Protein AF-A0A3M2L6R4-F1 (afdb_monomer_lite)

Structure (mmCIF, N/CA/C/O backbone):
data_AF-A0A3M2L6R4-F1
#
_entry.id   AF-A0A3M2L6R4-F1
#
loop_
_atom_site.group_PDB
_atom_site.id
_atom_site.type_symbol
_atom_site.label_atom_id
_atom_site.label_alt_id
_atom_site.label_comp_id
_atom_site.label_asym_id
_atom_site.label_entity_id
_atom_site.label_seq_id
_atom_site.pdbx_PDB_ins_code
_atom_site.Cartn_x
_atom_site.Cartn_y
_atom_site.Cartn_z
_atom_site.occupancy
_atom_site.B_iso_or_equiv
_atom_site.auth_seq_id
_atom_site.auth_comp_id
_atom_site.auth_asym_id
_atom_site.auth_atom_id
_atom_site.pdbx_PDB_model_num
ATOM 1 N N . MET A 1 1 ? -1.745 -4.319 15.467 1.00 92.88 1 MET A N 1
ATOM 2 C CA . MET A 1 1 ? -1.400 -3.779 14.136 1.00 92.88 1 MET A CA 1
ATOM 3 C C . MET A 1 1 ? -0.228 -4.562 13.581 1.00 92.88 1 MET A C 1
ATOM 5 O O . MET A 1 1 ? 0.670 -4.820 14.374 1.00 92.88 1 MET A O 1
ATOM 9 N N . PRO A 1 2 ? -0.233 -4.955 12.295 1.00 95.31 2 PRO A N 1
ATOM 10 C CA . PRO A 1 2 ? 0.902 -5.639 11.689 1.00 95.31 2 PRO A CA 1
ATOM 11 C C . PRO A 1 2 ? 2.094 -4.693 11.530 1.00 95.31 2 PRO A C 1
ATOM 13 O O . PRO A 1 2 ? 1.913 -3.504 11.239 1.00 95.31 2 PRO A O 1
ATOM 16 N N . ASP A 1 3 ? 3.303 -5.217 11.693 1.00 96.69 3 ASP A N 1
ATOM 17 C CA . ASP A 1 3 ? 4.524 -4.457 11.435 1.00 96.69 3 ASP A CA 1
ATOM 18 C C . ASP A 1 3 ? 4.792 -4.288 9.923 1.00 96.69 3 ASP A C 1
ATOM 20 O O . ASP A 1 3 ? 4.063 -4.788 9.058 1.00 96.69 3 ASP A O 1
ATOM 24 N N . TRP A 1 4 ? 5.836 -3.532 9.570 1.00 97.44 4 TRP A N 1
ATOM 25 C CA . TRP A 1 4 ? 6.162 -3.2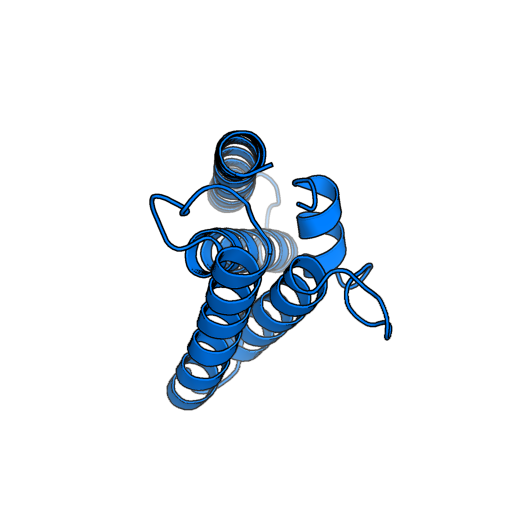93 8.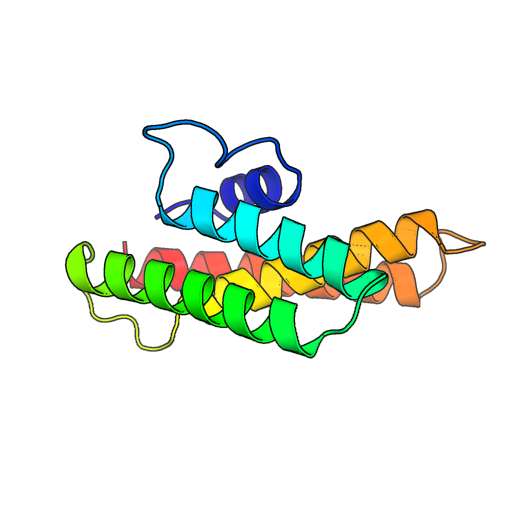162 1.00 97.44 4 TRP A CA 1
ATOM 26 C C . TRP A 1 4 ? 6.674 -4.549 7.436 1.00 97.44 4 TRP A C 1
ATOM 28 O O . TRP A 1 4 ? 6.500 -4.647 6.219 1.00 97.44 4 TRP A O 1
ATOM 38 N N . HIS A 1 5 ? 7.271 -5.518 8.139 1.00 97.81 5 HIS A N 1
ATOM 39 C CA . HIS A 1 5 ? 7.704 -6.784 7.544 1.00 97.81 5 HIS A CA 1
ATOM 40 C C . HIS A 1 5 ? 6.499 -7.649 7.174 1.00 97.81 5 HIS A C 1
ATOM 42 O O . HIS A 1 5 ? 6.492 -8.248 6.099 1.00 97.81 5 HIS A O 1
ATOM 48 N N . GLU A 1 6 ? 5.473 -7.689 8.025 1.00 98.19 6 GLU A N 1
ATOM 49 C CA . GLU A 1 6 ? 4.206 -8.369 7.757 1.00 98.19 6 GLU A CA 1
ATOM 50 C C . GLU A 1 6 ? 3.483 -7.740 6.560 1.00 98.19 6 GLU A C 1
ATOM 52 O O . GLU A 1 6 ? 2.992 -8.465 5.691 1.00 98.19 6 GLU A O 1
ATOM 57 N N . LEU A 1 7 ? 3.483 -6.404 6.440 1.00 98.25 7 LEU A N 1
ATOM 58 C CA . LEU A 1 7 ? 2.962 -5.731 5.244 1.00 98.25 7 LEU A CA 1
ATOM 59 C C . LEU A 1 7 ? 3.757 -6.088 3.983 1.00 98.25 7 LEU A C 1
ATOM 61 O O . LEU A 1 7 ? 3.157 -6.437 2.970 1.00 98.25 7 LEU A O 1
ATOM 65 N N . LEU A 1 8 ? 5.093 -6.060 4.030 1.00 98.00 8 LEU A N 1
ATOM 66 C CA . LEU A 1 8 ? 5.914 -6.479 2.888 1.00 98.00 8 LEU A CA 1
ATOM 67 C C . LEU A 1 8 ? 5.690 -7.948 2.523 1.00 98.00 8 LEU A C 1
ATOM 69 O O . LEU A 1 8 ? 5.631 -8.284 1.341 1.00 98.00 8 LEU A O 1
ATOM 73 N N . ALA A 1 9 ? 5.556 -8.831 3.515 1.00 98.00 9 ALA A N 1
ATOM 74 C CA . ALA A 1 9 ? 5.220 -10.228 3.285 1.00 98.00 9 ALA A CA 1
ATOM 75 C C . ALA A 1 9 ? 3.862 -10.351 2.583 1.00 98.00 9 ALA A C 1
ATOM 77 O O . ALA A 1 9 ? 3.757 -11.116 1.625 1.00 98.00 9 ALA A O 1
ATOM 78 N N . ALA A 1 10 ? 2.869 -9.558 2.992 1.00 98.31 10 ALA A N 1
ATOM 79 C CA . ALA A 1 10 ? 1.563 -9.518 2.350 1.00 98.31 10 ALA A CA 1
ATOM 80 C C . ALA A 1 10 ? 1.625 -8.991 0.909 1.00 98.31 10 ALA A C 1
ATOM 82 O O . ALA A 1 10 ? 1.095 -9.634 0.005 1.00 98.31 10 ALA A O 1
ATOM 83 N N . PHE A 1 11 ? 2.339 -7.891 0.646 1.00 98.44 11 PHE A N 1
ATOM 84 C CA . PHE A 1 11 ? 2.517 -7.385 -0.722 1.00 98.44 11 PHE A CA 1
ATOM 85 C C . PHE A 1 11 ? 3.169 -8.434 -1.635 1.00 98.44 11 PHE A C 1
ATOM 87 O O . PHE A 1 11 ? 2.745 -8.635 -2.772 1.00 98.44 11 PHE A O 1
ATOM 94 N N . CYS A 1 12 ? 4.138 -9.182 -1.102 1.00 96.69 12 CYS A N 1
ATOM 95 C CA . CYS A 1 12 ? 4.807 -10.283 -1.793 1.00 96.69 12 CYS A CA 1
ATOM 96 C C . CYS A 1 12 ? 3.982 -11.583 -1.881 1.00 96.69 12 CYS A C 1
ATOM 98 O O . CYS A 1 12 ? 4.486 -12.564 -2.422 1.00 96.69 12 CYS A O 1
ATOM 100 N N . GLY A 1 13 ? 2.757 -11.637 -1.346 1.00 96.06 13 GLY A N 1
ATOM 101 C CA . GLY A 1 13 ? 1.909 -12.838 -1.415 1.00 96.06 13 GLY A CA 1
ATOM 102 C C . GLY A 1 13 ? 2.291 -13.951 -0.452 1.00 96.06 13 GLY A C 1
ATOM 103 O O . GLY A 1 13 ? 1.907 -15.095 -0.655 1.00 96.06 13 GLY A O 1
ATOM 104 N N . ARG A 1 14 ? 3.065 -13.631 0.586 1.00 96.56 14 ARG A N 1
ATOM 105 C CA . ARG A 1 14 ? 3.486 -14.577 1.630 1.00 96.56 14 ARG A CA 1
ATOM 106 C C . ARG A 1 14 ? 2.596 -14.536 2.876 1.00 96.56 14 ARG A C 1
ATOM 108 O O . ARG A 1 14 ? 2.814 -15.329 3.786 1.00 96.56 14 ARG A O 1
ATOM 115 N N . LEU A 1 15 ? 1.651 -13.597 2.934 1.00 95.94 15 LEU A N 1
ATOM 116 C CA . LEU A 1 15 ? 0.705 -13.393 4.031 1.00 95.94 15 LEU A CA 1
ATOM 117 C C . LEU A 1 15 ? -0.596 -12.778 3.487 1.00 95.94 15 LEU A C 1
ATOM 119 O O . LEU A 1 15 ? -0.570 -12.110 2.452 1.00 95.94 15 LEU A O 1
ATOM 123 N N . GLY A 1 16 ? -1.710 -12.935 4.203 1.00 93.00 16 GLY A N 1
ATOM 124 C CA . GLY A 1 16 ? -2.961 -12.235 3.906 1.00 93.00 16 GLY A CA 1
ATOM 125 C C . GLY A 1 16 ? -3.909 -13.004 2.986 1.00 93.00 16 GLY A C 1
ATOM 126 O O . GLY A 1 16 ? -4.894 -12.428 2.534 1.00 93.00 16 GLY A O 1
ATOM 127 N N . ASP A 1 17 ? -3.645 -14.279 2.707 1.00 90.56 17 ASP A N 1
ATOM 128 C CA . ASP A 1 17 ? -4.474 -15.155 1.872 1.00 90.56 17 ASP A CA 1
ATOM 129 C C . ASP A 1 17 ? -5.372 -16.094 2.695 1.00 90.56 17 ASP A C 1
ATOM 131 O O . ASP A 1 17 ? -6.352 -16.632 2.171 1.00 90.56 17 ASP A O 1
ATOM 135 N N . ARG A 1 18 ? -5.093 -16.278 3.993 1.00 91.44 18 ARG A N 1
ATOM 136 C CA . ARG A 1 18 ? -5.800 -17.267 4.814 1.00 91.44 18 ARG A CA 1
ATOM 137 C C . ARG A 1 18 ? -6.988 -16.673 5.571 1.00 91.44 18 ARG A C 1
ATOM 139 O O . ARG A 1 18 ? -6.934 -15.534 6.059 1.00 91.44 18 ARG A O 1
ATOM 146 N N . PRO A 1 19 ? -8.068 -17.457 5.753 1.00 84.88 19 PRO A N 1
ATOM 147 C CA . PRO A 1 19 ? -9.084 -17.160 6.755 1.00 84.88 19 PRO A CA 1
ATOM 148 C C . PRO A 1 19 ? -8.434 -17.044 8.140 1.00 84.88 19 PRO A C 1
ATOM 150 O O . PRO A 1 19 ? -7.679 -17.921 8.546 1.00 84.88 19 PRO A O 1
ATOM 153 N N . GLY A 1 20 ? -8.713 -15.955 8.856 1.00 87.56 20 GLY A N 1
ATOM 154 C CA . GLY A 1 20 ? -8.098 -15.662 10.158 1.00 87.56 20 GLY A CA 1
ATOM 155 C C . GLY A 1 20 ? -6.871 -14.746 10.111 1.00 87.56 20 GLY A C 1
ATOM 156 O O . GLY A 1 20 ? -6.534 -14.173 11.143 1.00 87.56 20 GLY A O 1
ATOM 157 N N . ASP A 1 21 ? -6.266 -14.520 8.937 1.00 94.06 21 ASP A N 1
ATOM 158 C CA . ASP A 1 21 ? -5.213 -13.505 8.799 1.00 94.06 21 ASP A CA 1
ATOM 159 C C . ASP A 1 21 ? -5.733 -12.110 9.166 1.00 94.06 21 ASP A C 1
ATOM 161 O O . ASP A 1 21 ? -6.913 -11.785 8.959 1.00 94.06 21 ASP A O 1
ATOM 165 N N . HIS A 1 22 ? -4.824 -11.280 9.683 1.00 95.19 22 HIS A N 1
ATOM 166 C CA . HIS A 1 22 ? -5.120 -9.922 10.121 1.00 95.19 22 HIS A CA 1
ATOM 167 C C . HIS A 1 22 ? -5.778 -9.110 8.979 1.00 95.19 22 HIS A C 1
ATOM 169 O O . HIS A 1 22 ? -5.239 -9.067 7.871 1.00 95.19 22 HIS A O 1
ATOM 175 N N . PRO A 1 23 ? -6.906 -8.405 9.201 1.00 95.50 23 PRO A N 1
ATOM 176 C CA . PRO A 1 23 ? -7.624 -7.707 8.124 1.00 95.50 23 PRO A CA 1
ATOM 177 C C . PRO A 1 23 ? -6.768 -6.709 7.338 1.00 95.50 23 PRO A C 1
ATOM 179 O O . PRO A 1 23 ? -6.870 -6.629 6.117 1.00 95.50 23 PRO A O 1
ATOM 182 N N . VAL A 1 24 ? -5.856 -6.015 8.024 1.00 96.62 24 VAL A N 1
ATOM 183 C CA . VAL A 1 24 ? -4.866 -5.126 7.394 1.00 96.62 24 VAL A CA 1
ATOM 184 C C . VAL A 1 24 ? -3.907 -5.872 6.451 1.00 96.62 24 VAL A C 1
ATOM 186 O O . VAL A 1 24 ? -3.654 -5.369 5.362 1.00 96.62 24 VAL A O 1
ATOM 189 N N . THR A 1 25 ? -3.400 -7.065 6.794 1.00 97.94 25 THR A N 1
ATOM 190 C CA . THR A 1 25 ? -2.486 -7.815 5.904 1.00 97.94 25 THR A CA 1
ATOM 191 C C . THR A 1 25 ? -3.233 -8.431 4.721 1.00 97.94 25 THR A C 1
ATOM 193 O O . THR A 1 25 ? -2.726 -8.419 3.602 1.00 97.94 25 THR A O 1
ATOM 196 N N . ARG A 1 26 ? -4.486 -8.862 4.910 1.00 97.06 26 ARG A N 1
ATOM 197 C CA . ARG A 1 26 ? -5.363 -9.271 3.798 1.00 97.06 26 ARG A CA 1
ATOM 198 C C . ARG A 1 26 ? -5.664 -8.112 2.845 1.00 97.06 26 ARG A C 1
ATOM 200 O O . ARG A 1 26 ? -5.586 -8.269 1.629 1.00 97.06 26 ARG A O 1
ATOM 207 N N . GLY A 1 27 ? -5.977 -6.938 3.392 1.00 97.12 27 GLY A N 1
ATOM 208 C CA . GLY A 1 27 ? -6.165 -5.718 2.610 1.00 97.12 27 GLY A CA 1
ATOM 209 C C . GLY A 1 27 ? -4.895 -5.319 1.855 1.00 97.12 27 GLY A C 1
ATOM 210 O O . GLY A 1 27 ? -4.956 -5.059 0.659 1.00 97.12 27 GLY A O 1
ATOM 211 N N . ALA A 1 28 ? -3.739 -5.365 2.522 1.00 98.31 28 ALA A N 1
ATOM 212 C CA . ALA A 1 28 ? -2.427 -5.111 1.934 1.00 98.31 28 ALA A CA 1
ATOM 213 C C . ALA A 1 28 ? -2.136 -6.021 0.733 1.00 98.31 28 ALA A C 1
ATOM 215 O O . ALA A 1 28 ? -1.717 -5.534 -0.318 1.00 98.31 28 ALA A O 1
ATOM 216 N N . ARG A 1 29 ? -2.415 -7.326 0.857 1.00 98.00 29 ARG A N 1
ATOM 217 C CA . ARG A 1 29 ? -2.279 -8.268 -0.257 1.00 98.00 29 ARG A CA 1
ATOM 218 C C . ARG A 1 29 ? -3.176 -7.887 -1.437 1.00 98.00 29 ARG A C 1
ATOM 220 O O . ARG A 1 29 ? -2.677 -7.762 -2.551 1.00 98.00 29 ARG A O 1
ATOM 227 N N . GLY A 1 30 ? -4.465 -7.647 -1.186 1.00 97.62 30 GLY A N 1
ATOM 228 C CA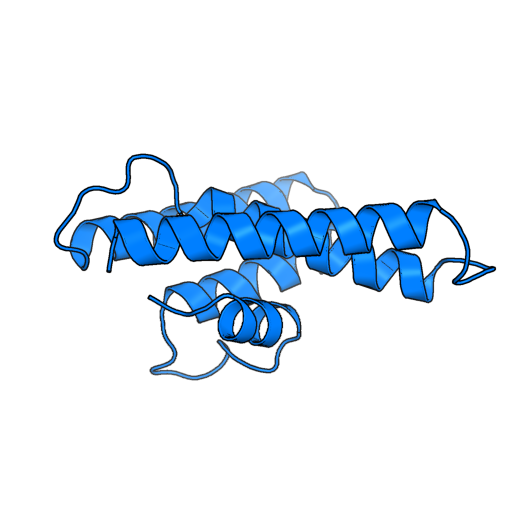 . GLY A 1 30 ? -5.415 -7.250 -2.232 1.00 97.62 30 GLY A CA 1
ATOM 229 C C . GLY A 1 30 ? -5.007 -5.961 -2.953 1.00 97.62 30 GLY A C 1
ATOM 230 O O . GLY A 1 30 ? -5.073 -5.887 -4.177 1.00 97.62 30 GLY A O 1
ATOM 231 N N . LEU A 1 31 ? -4.497 -4.970 -2.217 1.00 98.38 31 LEU A N 1
ATOM 232 C CA . LEU A 1 31 ? -3.974 -3.730 -2.796 1.00 98.38 31 LEU A CA 1
ATOM 233 C C . LEU A 1 31 ? -2.758 -3.986 -3.697 1.00 98.38 31 LEU A C 1
ATOM 235 O O . LEU A 1 31 ? -2.694 -3.440 -4.797 1.00 98.38 31 LEU A O 1
ATOM 239 N N . ALA A 1 32 ? -1.815 -4.836 -3.280 1.00 98.31 32 ALA A N 1
ATOM 240 C CA . ALA A 1 32 ? -0.672 -5.198 -4.118 1.00 98.31 32 ALA A CA 1
ATOM 241 C C . ALA A 1 32 ? -1.103 -5.924 -5.403 1.00 98.31 32 ALA A C 1
ATOM 243 O O . ALA A 1 32 ? -0.604 -5.601 -6.481 1.00 98.31 32 ALA A O 1
ATOM 244 N N . ASP A 1 33 ? -2.069 -6.842 -5.315 1.00 97.44 33 ASP A N 1
ATOM 245 C CA . ASP A 1 33 ? -2.618 -7.541 -6.482 1.00 97.44 33 ASP A CA 1
ATOM 246 C C . ASP A 1 33 ? -3.275 -6.566 -7.472 1.00 97.44 33 ASP A C 1
ATOM 248 O O . ASP A 1 33 ? -3.038 -6.646 -8.680 1.00 97.44 33 ASP A O 1
ATOM 252 N N . LEU A 1 34 ? -4.028 -5.585 -6.970 1.00 97.50 34 LEU A N 1
ATOM 253 C CA . LEU A 1 34 ? -4.626 -4.529 -7.790 1.00 97.50 34 LEU A CA 1
ATOM 254 C C . LEU A 1 34 ? -3.568 -3.644 -8.463 1.00 97.50 34 LEU A C 1
ATOM 256 O O . LEU A 1 34 ? -3.705 -3.320 -9.643 1.00 97.50 34 LEU A O 1
ATOM 260 N N . HIS A 1 35 ? -2.487 -3.282 -7.765 1.00 97.56 35 HIS A N 1
ATOM 261 C CA . HIS A 1 35 ? -1.390 -2.515 -8.372 1.00 97.56 35 HIS A CA 1
ATOM 262 C C . HIS A 1 35 ? -0.658 -3.307 -9.458 1.00 97.56 35 HIS A C 1
ATOM 264 O O . HIS A 1 35 ? -0.302 -2.727 -10.483 1.00 97.56 35 HIS A O 1
ATOM 270 N N . TRP A 1 36 ? -0.490 -4.623 -9.296 1.00 96.69 36 TRP A N 1
ATOM 271 C CA . TRP A 1 36 ? 0.047 -5.486 -10.354 1.00 96.69 36 TRP A CA 1
ATOM 272 C C . TRP A 1 36 ? -0.867 -5.544 -11.583 1.00 96.69 36 TRP A C 1
ATOM 274 O O . TRP A 1 36 ? -0.387 -5.441 -12.715 1.00 96.69 36 TRP A O 1
ATOM 284 N N . GLN A 1 37 ? -2.182 -5.662 -11.378 1.00 95.56 37 GLN A N 1
ATOM 285 C CA . GLN A 1 37 ? -3.167 -5.641 -12.468 1.00 95.56 37 GLN A CA 1
ATOM 286 C C . GLN A 1 37 ? -3.161 -4.299 -13.209 1.00 95.56 37 GLN A C 1
ATOM 288 O O . GLN A 1 37 ? -3.238 -4.268 -14.440 1.00 95.56 37 GLN A O 1
ATOM 293 N N . ARG A 1 38 ? -2.999 -3.193 -12.470 1.00 94.44 38 ARG A N 1
ATOM 294 C CA . ARG A 1 38 ? -2.996 -1.823 -13.007 1.00 94.44 38 ARG A CA 1
ATOM 295 C C . ARG A 1 38 ? -1.858 -1.555 -13.981 1.00 94.44 38 ARG A C 1
ATOM 297 O O . ARG A 1 38 ? -1.996 -0.698 -14.843 1.00 94.44 38 ARG A O 1
ATOM 304 N N . LEU A 1 39 ? -0.748 -2.286 -13.872 1.00 91.44 39 LEU A N 1
ATOM 305 C CA . LEU A 1 39 ? 0.368 -2.168 -14.814 1.00 91.44 39 LEU A CA 1
ATOM 306 C C . LEU A 1 39 ? 0.002 -2.630 -16.235 1.00 91.44 39 LEU A C 1
ATOM 308 O O . LEU A 1 39 ? 0.700 -2.265 -17.176 1.00 91.44 39 LEU A O 1
ATOM 312 N N . HIS A 1 40 ? -1.074 -3.409 -16.394 1.00 89.00 40 HIS A N 1
ATOM 313 C CA . HIS A 1 40 ? -1.417 -4.079 -17.652 1.00 89.00 40 HIS A CA 1
ATOM 314 C C . HIS A 1 40 ? -2.879 -3.876 -18.099 1.00 89.00 40 HIS A C 1
ATOM 316 O O . HIS A 1 40 ? -3.261 -4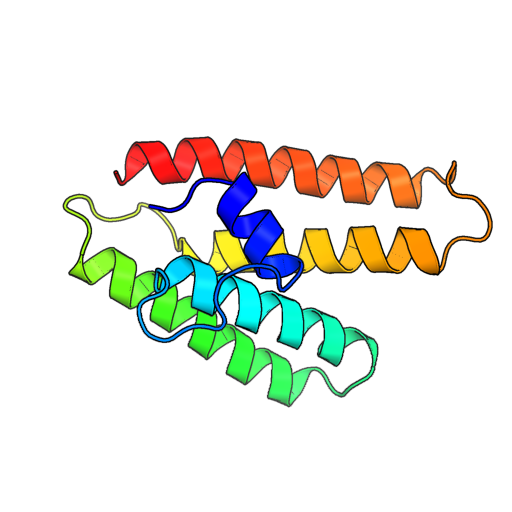.403 -19.140 1.00 89.00 40 HIS A O 1
ATOM 322 N N . SER A 1 41 ? -3.702 -3.148 -17.331 1.00 89.38 41 SER A N 1
ATOM 323 C CA . SER A 1 41 ? -5.166 -3.076 -17.516 1.00 89.38 41 SER A CA 1
ATOM 324 C C . SER A 1 41 ? -5.712 -1.647 -17.384 1.00 89.38 41 SER A C 1
ATOM 326 O O . SER A 1 41 ? -5.013 -0.756 -16.902 1.00 89.38 41 SER A O 1
ATOM 328 N N . ASP A 1 42 ? -6.978 -1.429 -17.772 1.00 85.06 42 ASP A N 1
ATOM 329 C CA . ASP A 1 42 ? -7.677 -0.145 -17.587 1.00 85.06 42 ASP A CA 1
ATOM 330 C C . ASP A 1 42 ? -7.772 0.218 -16.088 1.00 85.06 42 ASP A C 1
ATOM 332 O O . ASP A 1 42 ? -8.302 -0.565 -15.290 1.00 85.06 42 ASP A O 1
ATOM 336 N N . PRO A 1 43 ? -7.278 1.400 -15.674 1.00 87.12 43 PRO A N 1
ATOM 337 C CA . PRO A 1 43 ? -7.239 1.796 -14.272 1.00 87.12 43 PRO A CA 1
ATOM 338 C C . PRO A 1 43 ? -8.617 2.023 -13.640 1.00 87.12 43 PRO A C 1
ATOM 340 O O . PRO A 1 43 ? -8.723 1.978 -12.419 1.00 87.12 43 PRO A O 1
ATOM 343 N N . THR A 1 44 ? -9.674 2.271 -14.412 1.00 88.06 44 THR A N 1
ATOM 344 C CA . THR A 1 44 ? -10.941 2.790 -13.868 1.00 88.06 44 THR A CA 1
ATOM 345 C C . THR A 1 44 ? -11.646 1.799 -12.931 1.00 88.06 44 THR A C 1
ATOM 347 O O . THR A 1 44 ? -12.134 2.175 -11.863 1.00 88.06 44 THR A O 1
ATOM 350 N N . GLU A 1 45 ? -11.701 0.518 -13.299 1.00 88.31 45 GLU A N 1
ATOM 351 C CA . GLU A 1 45 ? -12.305 -0.524 -12.457 1.00 88.31 45 GLU A CA 1
ATOM 352 C C . GLU A 1 45 ? -11.415 -0.877 -11.260 1.00 88.31 45 GLU A C 1
ATOM 354 O O . GLU A 1 45 ? -11.898 -0.992 -10.130 1.00 88.31 45 GLU A O 1
ATOM 359 N N . ILE A 1 46 ? -10.104 -0.958 -11.494 1.00 92.31 46 ILE A N 1
ATOM 360 C CA . ILE A 1 46 ? -9.101 -1.234 -10.462 1.00 92.31 46 ILE A CA 1
ATOM 361 C C . ILE A 1 46 ? -9.120 -0.154 -9.382 1.00 92.31 46 ILE A C 1
ATOM 363 O O . ILE A 1 46 ? -9.054 -0.464 -8.193 1.00 92.31 46 ILE A O 1
ATOM 367 N N . ASP A 1 47 ? -9.261 1.112 -9.775 1.00 93.25 47 ASP A N 1
ATOM 368 C CA . ASP A 1 47 ? -9.290 2.238 -8.851 1.00 93.25 47 ASP A CA 1
ATOM 369 C C . ASP A 1 47 ? -10.491 2.158 -7.897 1.00 93.25 47 ASP A C 1
ATOM 371 O O . ASP A 1 47 ? -10.359 2.481 -6.715 1.00 93.25 47 ASP A O 1
ATOM 375 N N . ARG A 1 48 ? -11.634 1.641 -8.367 1.00 92.69 48 ARG A N 1
ATOM 376 C CA . ARG A 1 48 ? -12.811 1.403 -7.522 1.00 92.69 48 ARG A CA 1
ATOM 377 C C . ARG A 1 48 ? -12.559 0.299 -6.496 1.00 92.69 48 ARG A C 1
ATOM 379 O O . ARG A 1 48 ? -12.834 0.500 -5.316 1.00 92.69 48 ARG A O 1
ATOM 386 N N . HIS A 1 49 ? -12.020 -0.845 -6.921 1.00 94.12 49 HIS A N 1
ATOM 387 C CA . HIS A 1 49 ? -11.700 -1.948 -6.006 1.00 94.12 49 HIS A CA 1
ATOM 388 C C . HIS A 1 49 ? -10.612 -1.551 -5.001 1.00 94.12 49 HIS A C 1
ATOM 390 O O . HIS A 1 49 ? -10.679 -1.922 -3.831 1.00 94.12 49 HIS A O 1
ATOM 396 N N . ARG A 1 50 ? -9.650 -0.722 -5.421 1.00 96.75 50 ARG A N 1
ATOM 397 C CA . ARG A 1 50 ? -8.612 -0.181 -4.536 1.00 96.75 50 ARG A CA 1
ATOM 398 C C . ARG A 1 50 ? -9.219 0.651 -3.409 1.00 96.75 50 ARG A C 1
ATOM 400 O O . ARG A 1 50 ? -8.840 0.475 -2.254 1.00 96.75 50 ARG A O 1
ATOM 407 N N . LEU A 1 51 ? -10.177 1.523 -3.728 1.00 96.88 51 LEU A N 1
ATOM 408 C CA . LEU A 1 51 ? -10.870 2.336 -2.724 1.00 96.88 51 LEU A CA 1
ATOM 409 C C . LEU A 1 51 ? -11.674 1.482 -1.733 1.00 96.88 51 LEU A C 1
ATOM 411 O O . LEU A 1 51 ? -11.644 1.774 -0.542 1.00 96.88 51 LEU A O 1
ATOM 415 N N . ASP A 1 52 ? -12.324 0.405 -2.183 1.00 95.56 52 ASP A N 1
ATOM 416 C CA . ASP A 1 52 ? -13.022 -0.534 -1.287 1.00 95.56 52 ASP A CA 1
ATOM 417 C C . ASP A 1 52 ? -12.057 -1.198 -0.288 1.00 95.56 52 ASP A C 1
ATOM 419 O O . ASP A 1 52 ? -12.330 -1.240 0.912 1.00 95.56 52 ASP A O 1
ATOM 423 N N . HIS A 1 53 ? -10.876 -1.633 -0.740 1.00 95.94 53 HIS A N 1
ATOM 424 C CA . HIS A 1 53 ? -9.850 -2.166 0.161 1.00 95.94 53 HIS A CA 1
ATOM 425 C C . HIS A 1 53 ? -9.342 -1.129 1.173 1.00 95.94 53 HIS A C 1
ATOM 427 O O . HIS A 1 53 ? -9.183 -1.463 2.348 1.00 95.94 53 HIS A O 1
ATOM 433 N N . ILE A 1 54 ? -9.107 0.116 0.741 1.00 98.00 54 ILE A N 1
ATOM 434 C CA . ILE A 1 54 ? -8.693 1.215 1.629 1.00 98.00 54 ILE A CA 1
ATOM 435 C C . ILE A 1 54 ? -9.750 1.448 2.712 1.00 98.00 54 ILE A C 1
ATOM 437 O O . ILE A 1 54 ? -9.418 1.442 3.898 1.00 98.00 54 ILE A O 1
ATOM 441 N N . HIS A 1 55 ? -11.019 1.586 2.318 1.00 96.69 55 HIS A N 1
ATOM 442 C CA . HIS A 1 55 ? -12.112 1.832 3.256 1.00 96.69 55 HIS A CA 1
ATOM 443 C C . HIS A 1 55 ? -12.285 0.686 4.252 1.00 96.69 55 HIS A C 1
ATOM 445 O O . HIS A 1 55 ? -12.409 0.942 5.443 1.00 96.69 55 HIS A O 1
ATOM 451 N N . ARG A 1 56 ? -12.197 -0.576 3.814 1.00 95.81 56 ARG A N 1
ATOM 452 C CA . ARG A 1 56 ? -12.284 -1.735 4.720 1.00 95.81 56 ARG A CA 1
ATOM 453 C C . ARG A 1 56 ? -11.175 -1.761 5.769 1.00 95.81 56 ARG A C 1
ATOM 455 O O . ARG A 1 56 ? -11.419 -2.162 6.907 1.00 95.81 56 ARG A O 1
ATOM 462 N N . ILE A 1 57 ? -9.957 -1.356 5.400 1.00 96.25 57 ILE A N 1
ATOM 463 C CA . ILE A 1 57 ? -8.857 -1.221 6.363 1.00 96.25 57 ILE A CA 1
ATOM 464 C C . ILE A 1 57 ? -9.195 -0.129 7.383 1.00 96.25 57 ILE A C 1
ATOM 466 O O . ILE A 1 57 ? -9.068 -0.369 8.583 1.00 96.25 57 ILE A O 1
ATOM 470 N N . ASP A 1 58 ? -9.644 1.039 6.924 1.00 96.00 58 ASP A N 1
ATOM 471 C CA . ASP A 1 58 ? -9.967 2.169 7.801 1.00 96.00 58 ASP A CA 1
ATOM 472 C C . ASP A 1 58 ? -11.158 1.883 8.726 1.00 96.00 58 ASP A C 1
ATOM 474 O O . ASP A 1 58 ? -11.107 2.211 9.911 1.00 96.00 58 ASP A O 1
ATOM 478 N N . GLU A 1 59 ? -12.201 1.218 8.228 1.00 94.94 59 GLU A N 1
ATOM 479 C CA . GLU A 1 59 ? -13.350 0.775 9.022 1.00 94.94 59 GLU A CA 1
ATOM 480 C C . GLU A 1 59 ? -12.924 -0.207 10.113 1.00 94.94 59 GLU A C 1
ATOM 482 O O . GLU A 1 59 ? -13.302 -0.054 11.276 1.00 94.94 59 GLU A O 1
ATOM 487 N N . TRP A 1 60 ? -12.092 -1.194 9.766 1.00 94.94 60 TRP A N 1
ATOM 488 C CA . TRP A 1 60 ? -11.574 -2.135 10.752 1.00 94.94 60 TRP A CA 1
ATOM 489 C C . TRP A 1 60 ? -10.740 -1.419 11.818 1.00 94.94 60 TRP A C 1
ATOM 491 O O . TRP A 1 60 ? -10.929 -1.666 13.009 1.00 94.94 60 TRP A O 1
ATOM 501 N N . VAL A 1 61 ? -9.859 -0.503 11.408 1.00 92.75 61 VAL A N 1
ATOM 502 C CA . VAL A 1 61 ? -9.044 0.316 12.315 1.00 92.75 61 VAL A CA 1
ATOM 503 C C . VAL A 1 61 ? -9.934 1.121 13.263 1.00 92.75 61 VAL A C 1
ATOM 505 O O . VAL A 1 61 ? -9.743 1.056 14.476 1.00 92.75 61 VAL A O 1
ATOM 508 N N . GLY A 1 62 ? -10.938 1.823 12.734 1.00 92.94 62 GLY A N 1
ATOM 509 C CA . GLY A 1 62 ? -11.861 2.634 13.528 1.00 92.94 62 GLY A CA 1
ATOM 510 C C . GLY A 1 62 ? -12.709 1.816 14.504 1.00 92.94 62 GLY A C 1
ATOM 511 O O . GLY A 1 62 ? -13.030 2.300 15.586 1.00 92.94 62 GLY A O 1
ATOM 512 N N . ALA A 1 63 ? -13.040 0.573 14.152 1.00 92.62 63 ALA A N 1
ATOM 513 C CA . ALA A 1 63 ? -13.828 -0.315 15.003 1.00 92.62 63 ALA A CA 1
ATOM 514 C C . ALA A 1 63 ? -13.004 -1.049 16.077 1.00 92.62 63 ALA A C 1
ATOM 516 O O . ALA A 1 63 ? -13.562 -1.439 17.101 1.00 92.62 63 ALA A O 1
ATOM 517 N N . ASN A 1 64 ? -11.704 -1.279 15.850 1.00 91.25 64 ASN A N 1
ATOM 518 C CA . ASN A 1 64 ? -10.900 -2.184 16.685 1.00 91.25 64 ASN A CA 1
ATOM 519 C C . ASN A 1 64 ? -9.795 -1.489 17.485 1.00 91.25 64 ASN A C 1
ATOM 521 O O . ASN A 1 64 ? -9.274 -2.087 18.428 1.00 91.25 64 ASN A O 1
ATOM 525 N N . LEU A 1 65 ? -9.419 -0.257 17.138 1.00 87.94 65 LEU A N 1
ATOM 526 C CA . LEU A 1 65 ? -8.364 0.466 17.843 1.00 87.94 65 LEU A CA 1
ATOM 527 C C . LEU A 1 65 ? -8.944 1.478 18.826 1.00 87.94 65 LEU A C 1
ATOM 529 O O . LEU A 1 65 ? -9.963 2.122 18.590 1.00 87.94 65 LEU A O 1
ATOM 533 N N . ARG A 1 66 ? -8.264 1.625 19.966 1.00 75.25 66 ARG A N 1
ATOM 534 C CA . ARG A 1 66 ? -8.698 2.506 21.062 1.00 75.25 66 ARG A CA 1
ATOM 535 C C . ARG A 1 66 ? -8.542 3.986 20.729 1.00 75.25 66 ARG A C 1
ATOM 537 O O . ARG A 1 66 ? -9.186 4.824 21.356 1.00 75.25 66 ARG A O 1
ATOM 544 N N . ARG A 1 67 ? -7.656 4.309 19.785 1.00 78.25 67 ARG A N 1
ATOM 545 C CA . ARG A 1 67 ? -7.329 5.672 19.380 1.00 78.25 67 ARG A CA 1
ATOM 546 C C . ARG A 1 67 ? -7.780 5.898 17.946 1.00 78.25 67 ARG A C 1
ATOM 548 O O . ARG A 1 67 ? -7.467 5.103 17.065 1.00 78.25 67 ARG A O 1
ATOM 555 N N . ALA A 1 68 ? -8.476 7.008 17.716 1.00 77.31 68 ALA A N 1
ATOM 556 C CA . ALA A 1 68 ? -8.792 7.444 16.365 1.00 77.31 68 ALA A CA 1
ATOM 557 C C . ALA A 1 68 ? -7.489 7.688 15.592 1.00 77.31 68 ALA A C 1
ATOM 559 O O . ALA A 1 68 ? -6.618 8.430 16.057 1.00 77.31 68 ALA A O 1
ATOM 560 N N . ALA A 1 69 ? -7.360 7.066 14.421 1.00 80.25 69 ALA A N 1
ATOM 561 C CA . ALA A 1 69 ? -6.234 7.322 13.542 1.00 80.25 69 ALA A CA 1
ATOM 562 C C . ALA A 1 69 ? -6.332 8.767 13.011 1.00 80.25 69 ALA A C 1
ATOM 564 O O . ALA A 1 69 ? -7.390 9.161 12.515 1.00 80.25 69 ALA A O 1
ATOM 565 N N . PRO A 1 70 ? -5.256 9.573 13.073 1.00 76.69 70 PRO A N 1
ATOM 566 C CA . PRO A 1 70 ? -5.283 10.962 12.601 1.00 76.69 70 PRO A CA 1
ATOM 567 C C . PRO A 1 70 ? -5.399 11.067 11.071 1.00 76.69 70 PRO A C 1
ATOM 569 O O . PRO A 1 70 ? -5.595 12.151 10.525 1.00 76.69 70 PRO A O 1
ATOM 572 N N . ARG A 1 71 ? -5.233 9.942 10.372 1.00 88.12 71 ARG A N 1
ATOM 573 C CA . ARG A 1 71 ? -5.271 9.806 8.919 1.00 88.12 71 ARG A CA 1
ATOM 574 C C . ARG A 1 71 ? -5.638 8.378 8.536 1.00 88.12 71 ARG A C 1
ATOM 576 O O . ARG A 1 71 ? -5.465 7.464 9.337 1.00 88.12 71 ARG A O 1
ATOM 583 N N . SER A 1 72 ? -6.088 8.206 7.295 1.00 94.75 72 SER A N 1
ATOM 584 C CA . SER A 1 72 ? -6.379 6.892 6.716 1.00 94.75 72 SER A CA 1
ATOM 585 C C . SER A 1 72 ? -5.135 6.000 6.761 1.00 94.75 72 SER A C 1
ATOM 587 O O . SER A 1 72 ? -4.101 6.315 6.157 1.00 94.75 72 SER A O 1
ATOM 589 N N . LEU A 1 73 ? -5.235 4.888 7.489 1.00 95.62 73 LEU A N 1
ATOM 590 C CA . LEU A 1 73 ? -4.201 3.857 7.502 1.00 95.62 73 LEU A CA 1
ATOM 591 C C . LEU A 1 73 ? -4.307 2.991 6.248 1.00 95.62 73 LEU A C 1
ATOM 593 O O . LEU A 1 73 ? -3.279 2.574 5.721 1.00 95.62 73 LEU A O 1
ATOM 597 N N . GLY A 1 74 ? -5.515 2.797 5.713 1.00 97.25 74 GLY A N 1
ATOM 598 C CA . GLY A 1 74 ? -5.735 2.138 4.430 1.00 97.25 74 GLY A CA 1
ATOM 599 C C . GLY A 1 74 ? -4.982 2.830 3.294 1.00 97.25 74 GLY A C 1
ATOM 600 O O . GLY A 1 74 ? -4.285 2.166 2.531 1.00 97.25 74 GLY A O 1
ATOM 601 N N . ALA A 1 75 ? -5.020 4.163 3.224 1.00 97.88 75 ALA A N 1
ATOM 602 C CA . ALA A 1 75 ? -4.283 4.931 2.220 1.00 97.88 75 ALA A CA 1
ATOM 603 C C . ALA A 1 75 ? -2.757 4.851 2.412 1.00 97.88 75 ALA A C 1
ATOM 605 O O . ALA A 1 75 ? -2.000 4.865 1.435 1.00 97.88 75 ALA A O 1
ATOM 606 N N . ALA A 1 76 ? -2.284 4.749 3.660 1.00 97.81 76 ALA A N 1
ATOM 607 C CA . ALA A 1 76 ? -0.867 4.531 3.945 1.00 97.81 76 ALA A CA 1
ATOM 608 C C . ALA A 1 76 ? -0.406 3.146 3.455 1.00 97.81 76 ALA A C 1
ATOM 610 O O . ALA A 1 76 ? 0.618 3.051 2.775 1.00 97.81 76 ALA A O 1
ATOM 611 N N . VAL A 1 77 ? -1.195 2.101 3.728 1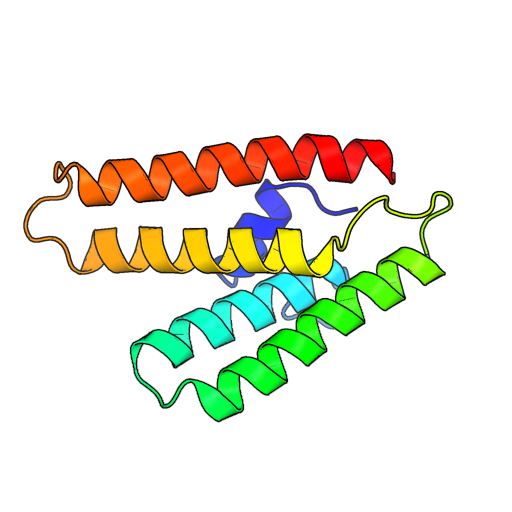.00 98.31 77 VAL A N 1
ATOM 612 C CA . VAL A 1 77 ? -0.958 0.737 3.229 1.00 98.31 77 VAL A CA 1
ATOM 613 C C . VAL A 1 77 ? -0.995 0.705 1.699 1.00 98.31 77 VAL A C 1
ATOM 615 O O . VAL A 1 77 ? -0.090 0.142 1.092 1.00 98.31 77 VAL A O 1
ATOM 618 N N . ASP A 1 78 ? -1.972 1.362 1.067 1.00 98.62 78 ASP A N 1
ATOM 619 C CA . ASP A 1 78 ? -2.086 1.459 -0.396 1.00 98.62 78 ASP A CA 1
ATOM 620 C C . ASP A 1 78 ? -0.856 2.110 -1.037 1.00 98.62 78 ASP A C 1
ATOM 622 O O . ASP A 1 78 ? -0.281 1.590 -1.994 1.00 98.62 78 ASP A O 1
ATOM 626 N N . THR A 1 79 ? -0.396 3.222 -0.463 1.00 98.38 79 THR A N 1
ATOM 627 C CA . THR A 1 79 ? 0.799 3.923 -0.946 1.00 98.38 79 THR A CA 1
ATOM 628 C C . THR A 1 79 ? 2.042 3.035 -0.850 1.00 98.38 79 THR A C 1
ATOM 630 O O . THR A 1 79 ? 2.890 3.051 -1.748 1.00 98.38 79 THR A O 1
ATOM 633 N N . MET A 1 80 ? 2.159 2.251 0.224 1.00 98.62 80 MET A N 1
ATOM 634 C CA . MET A 1 80 ? 3.270 1.323 0.421 1.00 98.62 80 MET A CA 1
ATOM 635 C C . MET A 1 80 ? 3.185 0.120 -0.531 1.00 98.62 80 MET A C 1
ATOM 637 O O . MET A 1 80 ? 4.203 -0.245 -1.120 1.00 98.62 80 MET A O 1
ATOM 641 N N . ALA A 1 81 ? 1.986 -0.422 -0.768 1.00 98.62 81 ALA A N 1
ATOM 642 C CA . ALA A 1 81 ? 1.738 -1.476 -1.752 1.00 98.62 81 ALA A CA 1
ATOM 643 C C . ALA A 1 81 ? 2.135 -1.021 -3.166 1.00 98.62 81 ALA A C 1
ATOM 645 O O . ALA A 1 81 ? 2.903 -1.699 -3.847 1.00 98.62 81 ALA A O 1
ATOM 646 N N . ALA A 1 82 ? 1.695 0.173 -3.578 1.00 98.38 82 ALA A N 1
ATOM 647 C CA . ALA A 1 82 ? 2.042 0.761 -4.871 1.00 98.38 82 ALA A CA 1
ATOM 648 C C . ALA A 1 82 ? 3.561 0.917 -5.044 1.00 98.38 82 ALA A C 1
ATOM 650 O O . ALA A 1 82 ? 4.114 0.609 -6.102 1.00 98.38 82 ALA A O 1
ATOM 651 N N . ALA A 1 83 ? 4.250 1.392 -4.000 1.00 98.56 83 ALA A N 1
ATOM 652 C CA . ALA A 1 83 ? 5.700 1.553 -4.014 1.00 98.56 83 ALA A CA 1
ATOM 653 C C . ALA A 1 83 ? 6.429 0.205 -4.106 1.00 98.56 83 ALA A C 1
ATOM 655 O O . ALA A 1 83 ? 7.400 0.101 -4.855 1.00 98.56 83 ALA A O 1
ATOM 656 N N . GLN A 1 84 ? 5.947 -0.821 -3.398 1.00 98.50 84 GLN A N 1
ATOM 657 C CA . GLN A 1 84 ? 6.514 -2.167 -3.447 1.00 98.50 84 GLN A CA 1
ATOM 658 C C . GLN A 1 84 ? 6.378 -2.773 -4.846 1.00 98.50 84 GLN A C 1
ATOM 660 O O . GLN A 1 84 ? 7.385 -3.182 -5.426 1.00 98.50 84 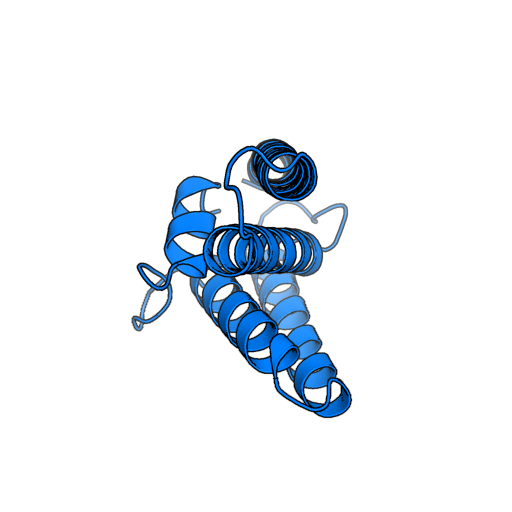GLN A O 1
ATOM 665 N N . VAL A 1 85 ? 5.175 -2.744 -5.424 1.00 98.19 85 VAL A N 1
ATOM 666 C CA . VAL A 1 85 ? 4.923 -3.249 -6.781 1.00 98.19 85 VAL A CA 1
ATOM 667 C C . VAL A 1 85 ? 5.776 -2.504 -7.800 1.00 98.19 85 VAL A C 1
ATOM 669 O O . VAL A 1 85 ? 6.409 -3.124 -8.652 1.00 98.19 85 VAL A O 1
ATOM 672 N N . ARG A 1 86 ? 5.873 -1.174 -7.685 1.00 96.81 86 ARG A N 1
ATOM 673 C CA . ARG A 1 86 ? 6.707 -0.361 -8.575 1.00 96.81 86 ARG A CA 1
ATOM 674 C C . ARG A 1 86 ? 8.192 -0.709 -8.465 1.00 96.81 86 ARG A C 1
ATOM 676 O O . ARG A 1 86 ? 8.852 -0.797 -9.498 1.00 96.81 86 ARG A O 1
ATOM 683 N N . ALA A 1 87 ? 8.715 -0.882 -7.251 1.00 97.12 87 ALA A N 1
ATOM 684 C CA . ALA A 1 87 ? 10.116 -1.233 -7.025 1.00 97.12 87 ALA A CA 1
ATOM 685 C C . ALA A 1 87 ? 10.447 -2.610 -7.615 1.00 97.12 87 ALA A C 1
ATOM 687 O O . ALA A 1 87 ? 11.442 -2.755 -8.325 1.00 97.12 87 ALA A O 1
ATOM 688 N N . VAL A 1 88 ? 9.571 -3.596 -7.396 1.00 96.75 88 VAL A N 1
ATOM 689 C CA . VAL A 1 88 ? 9.730 -4.939 -7.963 1.00 96.75 88 VAL A CA 1
ATOM 690 C C . VAL A 1 88 ? 9.602 -4.922 -9.481 1.00 96.75 88 VAL A C 1
ATOM 692 O O . VAL A 1 88 ? 10.424 -5.533 -10.155 1.00 96.75 88 VAL A O 1
ATOM 695 N N . TRP A 1 89 ? 8.619 -4.218 -10.040 1.00 95.44 89 TRP A N 1
ATOM 696 C CA . TRP A 1 89 ? 8.475 -4.105 -11.490 1.00 95.44 89 TRP A CA 1
ATOM 697 C C . TRP A 1 89 ? 9.722 -3.484 -12.127 1.00 95.44 89 TRP A C 1
ATOM 699 O O . TRP A 1 89 ? 10.251 -4.050 -13.076 1.00 95.44 89 TRP A O 1
ATOM 709 N N . MET A 1 90 ? 10.250 -2.389 -11.562 1.00 94.31 90 MET A N 1
ATOM 710 C CA . MET A 1 90 ? 11.456 -1.747 -12.100 1.00 94.31 90 MET A CA 1
ATOM 711 C C . MET A 1 90 ? 12.693 -2.633 -12.009 1.00 94.31 90 MET A C 1
ATOM 713 O O . MET A 1 90 ? 13.488 -2.626 -12.938 1.00 94.31 90 MET A O 1
ATOM 717 N N . LEU A 1 91 ? 12.839 -3.419 -10.939 1.00 93.88 91 LEU A N 1
ATOM 718 C CA . LEU A 1 91 ? 13.940 -4.376 -10.826 1.00 93.88 91 LEU A CA 1
ATOM 719 C C . LEU A 1 91 ? 13.925 -5.407 -11.966 1.00 93.88 91 LEU A C 1
ATOM 721 O O . LEU A 1 91 ? 14.982 -5.791 -12.448 1.00 93.88 91 LEU A O 1
ATOM 725 N N . HIS A 1 92 ? 12.739 -5.844 -12.397 1.00 92.88 92 HIS A N 1
ATOM 726 C CA . HIS A 1 92 ? 12.597 -6.822 -13.479 1.00 92.88 92 HIS A CA 1
ATOM 727 C C . HIS A 1 92 ? 12.622 -6.197 -14.878 1.00 92.88 92 HIS A C 1
ATOM 729 O O . HIS A 1 92 ? 12.925 -6.893 -15.843 1.00 92.88 92 HIS A O 1
ATOM 735 N N . SER A 1 93 ? 12.261 -4.918 -15.008 1.00 90.62 93 SER A N 1
ATOM 736 C CA . SER A 1 93 ? 12.170 -4.235 -16.301 1.00 90.62 93 SER A CA 1
ATOM 737 C C . SER A 1 93 ? 13.410 -3.416 -16.664 1.00 90.62 93 SER A C 1
ATOM 739 O O . SER A 1 93 ? 13.487 -2.924 -17.786 1.00 90.62 93 SER A O 1
ATOM 741 N N . ALA A 1 94 ? 14.319 -3.167 -15.720 1.00 89.06 94 ALA A N 1
ATOM 742 C CA . ALA A 1 94 ? 15.527 -2.389 -15.968 1.00 89.06 94 ALA A CA 1
ATOM 743 C C . ALA A 1 94 ? 16.588 -3.229 -16.691 1.00 89.06 94 ALA A C 1
ATOM 745 O O . ALA A 1 94 ? 16.803 -4.392 -16.358 1.00 89.06 94 ALA A O 1
ATOM 746 N N . GLU A 1 95 ? 17.276 -2.616 -17.656 1.00 86.12 95 GLU A N 1
ATOM 747 C CA . GLU A 1 95 ? 18.436 -3.226 -18.322 1.00 86.12 95 GLU A CA 1
ATOM 748 C C . GLU A 1 95 ? 19.644 -3.318 -17.376 1.00 86.12 95 GLU A C 1
ATOM 750 O O . GLU A 1 95 ? 20.423 -4.264 -17.458 1.00 86.12 95 GLU A O 1
ATOM 755 N N . ASP A 1 96 ? 19.762 -2.360 -16.450 1.00 87.12 96 ASP A N 1
ATOM 756 C CA . ASP A 1 96 ? 20.783 -2.317 -15.406 1.00 87.12 96 ASP A CA 1
ATOM 757 C C . ASP A 1 96 ? 20.136 -2.107 -14.029 1.00 87.12 96 ASP A C 1
ATOM 759 O O . ASP A 1 96 ? 19.391 -1.154 -13.798 1.00 87.12 96 ASP A O 1
ATOM 763 N N . VAL A 1 97 ? 20.446 -2.995 -13.084 1.00 81.81 97 VAL A N 1
ATOM 764 C CA . VAL A 1 97 ? 19.970 -2.921 -11.694 1.00 81.81 97 VAL A CA 1
ATOM 765 C C . VAL A 1 97 ? 20.576 -1.722 -10.954 1.00 81.81 97 VAL A C 1
ATOM 767 O O . VAL A 1 97 ? 19.988 -1.246 -9.982 1.00 81.81 97 VAL A O 1
ATOM 770 N N . ALA A 1 98 ? 21.721 -1.210 -11.416 1.00 84.88 98 ALA A N 1
ATOM 771 C CA . ALA A 1 98 ? 22.348 -0.002 -10.890 1.00 84.88 98 ALA A CA 1
ATOM 772 C C . ALA A 1 98 ? 21.678 1.300 -11.372 1.00 84.88 98 ALA A C 1
ATOM 774 O O . ALA A 1 98 ? 22.116 2.381 -10.977 1.00 84.88 98 ALA A O 1
ATOM 775 N N . ASP A 1 99 ? 20.616 1.229 -12.187 1.00 90.62 99 ASP A N 1
ATOM 776 C CA . ASP A 1 99 ? 19.846 2.408 -12.589 1.00 90.62 99 ASP A CA 1
ATOM 777 C C . ASP A 1 99 ? 19.293 3.142 -11.350 1.00 90.62 99 ASP A C 1
ATOM 779 O O . ASP A 1 99 ? 18.598 2.579 -10.496 1.00 90.62 99 ASP A O 1
ATOM 783 N N . GLU A 1 100 ? 19.562 4.446 -11.285 1.00 93.38 100 GLU A N 1
ATOM 784 C CA . GLU A 1 100 ? 19.093 5.365 -10.245 1.00 93.38 100 GLU A CA 1
ATOM 785 C C . GLU A 1 100 ? 17.571 5.287 -10.027 1.00 93.38 100 GLU A C 1
ATOM 787 O O . GLU A 1 100 ? 17.071 5.489 -8.918 1.00 93.38 100 GLU A O 1
ATOM 792 N N . ARG A 1 101 ? 16.796 4.944 -11.064 1.00 93.12 101 ARG A N 1
ATOM 793 C CA . ARG A 1 101 ? 15.342 4.750 -10.959 1.00 93.12 101 ARG A CA 1
ATOM 794 C C . ARG A 1 101 ? 14.996 3.557 -10.074 1.00 93.12 101 ARG A C 1
ATOM 796 O O . ARG A 1 101 ? 14.078 3.666 -9.257 1.00 93.12 101 ARG A O 1
ATOM 803 N N . VAL A 1 102 ? 15.721 2.444 -10.212 1.00 94.38 102 VAL A N 1
ATOM 804 C CA . VAL A 1 102 ? 15.554 1.251 -9.368 1.00 94.38 102 VAL A CA 1
ATOM 805 C C . VAL A 1 102 ? 15.867 1.631 -7.923 1.00 94.38 102 VAL A C 1
ATOM 807 O O . VAL A 1 102 ? 15.027 1.417 -7.043 1.00 94.38 102 VAL A O 1
ATOM 810 N N . HIS A 1 103 ? 17.002 2.301 -7.691 1.00 94.44 103 HIS A N 1
ATOM 811 C CA . HIS A 1 103 ? 17.388 2.795 -6.367 1.00 94.44 103 HIS A CA 1
ATOM 812 C C . HIS A 1 103 ? 16.316 3.708 -5.751 1.00 94.44 103 HIS A C 1
ATOM 814 O O . HIS A 1 103 ? 15.869 3.484 -4.624 1.00 94.44 103 HIS A O 1
ATOM 820 N N . THR A 1 104 ? 15.822 4.679 -6.520 1.00 96.50 104 THR A N 1
ATOM 821 C CA . THR A 1 104 ? 14.812 5.649 -6.081 1.00 96.50 104 THR A CA 1
ATOM 822 C C . THR A 1 104 ? 13.514 4.977 -5.619 1.00 96.50 104 THR A C 1
ATOM 824 O O . THR A 1 104 ? 12.930 5.399 -4.616 1.00 96.50 104 THR A O 1
ATOM 827 N N . ALA A 1 105 ? 13.032 3.923 -6.291 1.00 97.12 105 ALA A N 1
ATOM 828 C CA . ALA A 1 105 ? 11.819 3.243 -5.824 1.00 97.12 105 ALA A CA 1
ATOM 829 C C . ALA A 1 105 ? 12.032 2.392 -4.579 1.00 97.12 105 ALA A C 1
ATOM 831 O O . ALA A 1 105 ? 11.168 2.407 -3.700 1.00 97.12 105 ALA A O 1
ATOM 832 N N . TRP A 1 106 ? 13.162 1.696 -4.467 1.00 97.75 106 TRP A N 1
ATOM 833 C CA . TRP A 1 106 ? 13.489 0.969 -3.240 1.00 97.75 106 TRP A CA 1
ATOM 834 C C . TRP A 1 106 ? 13.662 1.923 -2.056 1.00 97.75 106 TRP A C 1
ATOM 836 O O . TRP A 1 106 ? 13.119 1.675 -0.979 1.00 97.75 106 TRP A O 1
ATOM 846 N N . PHE A 1 107 ? 14.311 3.069 -2.272 1.00 97.75 107 PHE A N 1
ATOM 847 C CA . PHE A 1 107 ? 14.427 4.117 -1.263 1.00 97.75 107 PHE A CA 1
ATOM 848 C C . PHE A 1 107 ? 13.057 4.674 -0.850 1.00 97.75 107 PHE A C 1
ATOM 850 O O . PHE A 1 107 ? 12.777 4.841 0.340 1.00 97.75 107 PHE A O 1
ATOM 857 N N . ARG A 1 108 ? 12.155 4.908 -1.813 1.00 98.12 108 ARG A N 1
ATOM 858 C CA . ARG A 1 108 ? 10.776 5.326 -1.520 1.00 98.12 108 ARG A CA 1
ATOM 859 C C . ARG A 1 108 ? 10.036 4.293 -0.668 1.00 98.12 108 ARG A C 1
ATOM 861 O O . ARG A 1 108 ? 9.367 4.686 0.286 1.00 98.12 108 ARG A O 1
ATOM 868 N N . LEU A 1 109 ? 10.155 3.003 -0.985 1.00 98.44 109 LEU A N 1
ATOM 869 C CA . LEU A 1 109 ? 9.542 1.933 -0.198 1.00 98.44 109 LEU A CA 1
ATOM 870 C C . LEU A 1 109 ? 10.080 1.910 1.240 1.00 98.44 109 LEU A C 1
ATOM 872 O O . LEU A 1 109 ? 9.290 1.849 2.179 1.00 98.44 109 LEU A O 1
ATOM 876 N N . ALA A 1 110 ? 11.398 2.032 1.422 1.00 98.25 110 ALA A N 1
ATOM 877 C CA . ALA A 1 110 ? 12.019 2.064 2.745 1.00 98.25 110 ALA A CA 1
ATOM 878 C C . ALA A 1 110 ? 11.516 3.243 3.597 1.00 98.25 110 ALA A C 1
ATOM 880 O O . ALA A 1 110 ? 11.178 3.071 4.769 1.00 98.25 110 ALA A O 1
ATOM 881 N N . ARG A 1 111 ? 11.377 4.435 3.000 1.00 98.50 111 ARG A N 1
ATOM 882 C CA . ARG A 1 111 ? 10.794 5.603 3.686 1.00 98.50 111 ARG A CA 1
ATOM 883 C C . ARG A 1 111 ? 9.350 5.366 4.124 1.00 98.50 111 ARG A C 1
ATOM 885 O O . ARG A 1 111 ? 8.972 5.777 5.217 1.00 98.50 111 ARG A O 1
ATOM 892 N N . LEU A 1 112 ? 8.548 4.712 3.285 1.00 98.50 112 LEU A N 1
ATOM 893 C CA . LEU A 1 112 ? 7.158 4.386 3.611 1.00 98.50 112 LEU A CA 1
ATOM 894 C C . LEU A 1 112 ? 7.060 3.330 4.720 1.00 98.50 112 LEU A C 1
ATOM 896 O O . LEU A 1 112 ? 6.186 3.449 5.571 1.00 98.50 112 LEU A O 1
ATOM 900 N N . ALA A 1 113 ? 7.975 2.359 4.763 1.00 98.19 113 ALA A N 1
ATOM 901 C CA . ALA A 1 113 ? 8.057 1.381 5.849 1.00 98.19 113 ALA A CA 1
ATOM 902 C C . ALA A 1 113 ? 8.381 2.038 7.204 1.00 98.19 113 ALA A C 1
ATOM 904 O O . ALA A 1 113 ? 7.749 1.722 8.214 1.00 98.19 113 ALA A O 1
ATOM 905 N N . GLY A 1 114 ? 9.315 2.998 7.221 1.00 97.50 114 GLY A N 1
ATOM 906 C CA . GLY A 1 114 ? 9.593 3.807 8.413 1.00 97.50 114 GLY A CA 1
ATOM 907 C C . GLY A 1 114 ? 8.351 4.569 8.878 1.00 97.50 114 GLY A C 1
ATOM 908 O O . GLY A 1 114 ? 7.917 4.424 10.014 1.00 97.50 114 GLY A O 1
ATOM 909 N N . HIS A 1 115 ? 7.691 5.269 7.953 1.00 96.06 115 HIS A N 1
ATOM 910 C CA . HIS A 1 115 ? 6.458 6.012 8.238 1.00 96.06 115 HIS A CA 1
ATOM 911 C C . HIS A 1 115 ? 5.296 5.138 8.731 1.00 96.06 115 HIS A C 1
ATOM 913 O O . HIS A 1 115 ? 4.489 5.577 9.548 1.00 96.06 115 HIS A O 1
ATOM 919 N N . TRP A 1 116 ? 5.178 3.905 8.227 1.00 96.56 116 TRP A N 1
ATOM 920 C CA . TRP A 1 116 ? 4.203 2.934 8.727 1.00 96.56 116 TRP A CA 1
ATOM 921 C C . TRP A 1 116 ? 4.508 2.507 10.160 1.00 96.56 116 TRP A C 1
ATOM 923 O O . TRP A 1 116 ? 3.588 2.348 10.955 1.00 96.56 116 TRP A O 1
ATOM 933 N N . THR A 1 117 ? 5.786 2.335 10.494 1.00 96.00 117 THR A N 1
ATOM 934 C CA . THR A 1 117 ? 6.202 1.951 11.847 1.00 96.00 117 THR A CA 1
ATOM 935 C C . THR A 1 117 ? 5.740 2.994 12.862 1.00 96.00 117 THR A C 1
ATOM 937 O O . THR A 1 117 ? 5.117 2.634 13.859 1.00 96.00 117 THR A O 1
ATOM 940 N N . ASP A 1 118 ? 5.942 4.278 12.558 1.00 94.44 118 ASP A N 1
ATOM 941 C CA . ASP A 1 118 ? 5.484 5.379 13.410 1.00 94.44 118 ASP A CA 1
ATOM 942 C C . ASP A 1 118 ? 3.952 5.380 13.552 1.00 94.44 118 ASP A C 1
ATOM 944 O O . ASP A 1 118 ? 3.423 5.414 14.662 1.00 94.44 118 ASP A O 1
ATOM 948 N N . LEU A 1 119 ? 3.223 5.228 12.438 1.00 92.69 119 LEU A N 1
ATOM 949 C CA . LEU A 1 119 ? 1.759 5.118 12.449 1.00 92.69 119 LEU A CA 1
ATOM 950 C C . LEU A 1 119 ? 1.237 3.971 13.297 1.00 92.69 119 LEU A C 1
ATOM 952 O O . LEU A 1 119 ? 0.276 4.144 14.041 1.00 92.69 119 LEU A O 1
ATOM 956 N N . ALA A 1 120 ? 1.817 2.786 13.124 1.00 91.56 120 ALA A N 1
ATOM 957 C CA . ALA A 1 120 ? 1.371 1.585 13.803 1.00 91.56 120 ALA A CA 1
ATOM 958 C C . ALA A 1 120 ? 1.542 1.729 15.319 1.00 91.56 120 ALA A C 1
ATOM 960 O O . ALA A 1 120 ? 0.675 1.275 16.061 1.00 91.56 120 ALA A O 1
ATOM 961 N N . LEU A 1 121 ? 2.607 2.403 15.767 1.00 91.12 121 LEU A N 1
ATOM 962 C CA . LEU A 1 121 ? 2.847 2.713 17.177 1.00 91.12 121 LEU A CA 1
ATOM 963 C C . LEU A 1 121 ? 1.870 3.756 17.736 1.00 91.12 121 LEU A C 1
ATOM 965 O O . LEU A 1 121 ? 1.491 3.661 18.898 1.00 91.12 121 LEU A O 1
ATOM 969 N N . GLU A 1 122 ? 1.436 4.733 16.936 1.00 89.25 122 GLU A N 1
ATOM 970 C CA . GLU A 1 122 ? 0.466 5.749 17.376 1.00 89.25 122 GLU A CA 1
ATOM 971 C C . GLU A 1 122 ? -0.920 5.167 17.702 1.00 89.25 122 GLU A C 1
ATOM 973 O O . GLU A 1 122 ? -1.656 5.745 18.511 1.00 89.25 122 GLU A O 1
ATOM 978 N N . VAL A 1 123 ? -1.289 4.052 17.059 1.00 85.62 123 VAL A N 1
ATOM 979 C CA . VAL A 1 123 ? -2.637 3.462 17.134 1.00 85.62 123 VAL A CA 1
ATOM 980 C C . VAL A 1 123 ? -2.705 2.097 17.835 1.00 85.62 123 VAL A C 1
ATOM 982 O O . VAL A 1 123 ? -3.811 1.580 18.013 1.00 85.62 123 VAL A O 1
ATOM 985 N N . ALA A 1 124 ? -1.559 1.501 18.183 1.00 76.56 124 ALA A N 1
ATOM 986 C CA . ALA A 1 124 ? -1.466 0.245 18.940 1.00 76.56 124 ALA A CA 1
ATOM 987 C C . ALA A 1 124 ? -1.921 0.418 20.399 1.00 76.56 124 ALA A C 1
ATOM 989 O O . ALA A 1 124 ? -2.595 -0.512 20.900 1.00 76.56 124 ALA A O 1
#

Radius of gyration: 14.53 Å; chains: 1; bounding box: 36×28×39 Å

pLDDT: mean 93.84, std 5.3, range [75.25, 98.62]

Foldseek 3Di:
DDALVLLLCLLVVNALPDDVGDLLSVLLNLLLVLLLVVVPDDCPVSVVVLVVSQVSQQVCLVVPWPDRQPDRPSVLSNQLSNLSSLLVVCCVPDPDCPPVSNVVSVVVNVVSSVVNNVRVVVGD

Secondary structure (DSSP, 8-state):
---HHHHHHHHTTSSS-STTS-HHHHHHHHHHHHHHHHTTS-HHHHHHHHHHHHHHHHHHHHHH-SS--SS-HHHHHHHHHHHHHHHHHHHHH-S-TT-HHHHHHHHHHHHHHHHHHHHHHHH-

Sequence (124 aa):
MPDWHELLAAFCGRLGDRPGDHPVTRGARGLADLHWQRLHSDPTEIDRHRLDHIHRIDEWVGANLRRAAPRSLGAAVDTMAAAQVRAVWMLHSAEDVADERVHTAWFRLARLAGHWTDLALEVA

Organism: NCBI:txid2483361